Protein AF-V4LI36-F1 (afdb_monomer_lite)

pLDDT: mean 88.31, std 9.86, range [57.34, 98.62]

Structure (mmCIF, N/CA/C/O backbone):
data_AF-V4LI36-F1
#
_entry.id   AF-V4LI36-F1
#
loop_
_atom_site.group_PDB
_atom_site.id
_atom_site.type_symbol
_atom_site.label_atom_id
_atom_site.label_alt_id
_atom_site.label_comp_id
_atom_site.label_asym_id
_atom_site.label_entity_id
_atom_site.label_seq_id
_atom_site.pdbx_PDB_ins_code
_atom_site.Cartn_x
_atom_site.Cartn_y
_atom_site.Cartn_z
_atom_site.occupancy
_atom_site.B_iso_or_equiv
_atom_site.auth_seq_id
_atom_site.auth_comp_id
_atom_site.auth_asym_id
_atom_site.auth_atom_id
_atom_site.pdbx_PDB_model_num
ATOM 1 N N . LYS A 1 1 ? 23.259 -4.647 11.089 1.00 58.69 1 LYS A N 1
ATOM 2 C CA . LYS A 1 1 ? 21.968 -4.692 11.818 1.00 58.69 1 LYS A CA 1
ATOM 3 C C . LYS A 1 1 ? 21.380 -3.289 11.808 1.00 58.69 1 LYS A C 1
ATOM 5 O O . LYS A 1 1 ? 22.176 -2.360 11.784 1.00 58.69 1 LYS A O 1
ATOM 10 N N . LEU A 1 2 ? 20.056 -3.149 11.717 1.00 71.81 2 LEU A N 1
ATOM 11 C CA . LEU A 1 2 ? 19.407 -1.862 11.411 1.00 71.81 2 LEU A CA 1
ATOM 12 C C . LEU A 1 2 ? 19.053 -1.037 12.655 1.00 71.81 2 LEU A C 1
ATOM 14 O O . LEU A 1 2 ? 18.912 0.175 12.553 1.00 71.81 2 LEU A O 1
ATOM 18 N N . THR A 1 3 ? 18.939 -1.677 13.818 1.00 76.44 3 THR A N 1
ATOM 19 C CA . THR A 1 3 ? 18.792 -1.010 15.116 1.00 76.44 3 THR A CA 1
ATOM 20 C C . THR A 1 3 ? 20.105 -1.056 15.897 1.00 76.44 3 THR A C 1
ATOM 22 O O . THR A 1 3 ? 20.871 -2.018 15.771 1.00 76.44 3 THR A O 1
ATOM 25 N N . ASP A 1 4 ? 20.347 -0.043 16.734 1.00 81.38 4 ASP A N 1
ATOM 26 C CA . ASP A 1 4 ? 21.560 0.066 17.564 1.00 81.38 4 ASP A CA 1
ATOM 27 C C . ASP A 1 4 ? 21.713 -1.109 18.545 1.00 81.38 4 ASP A C 1
ATOM 29 O O . ASP A 1 4 ? 22.823 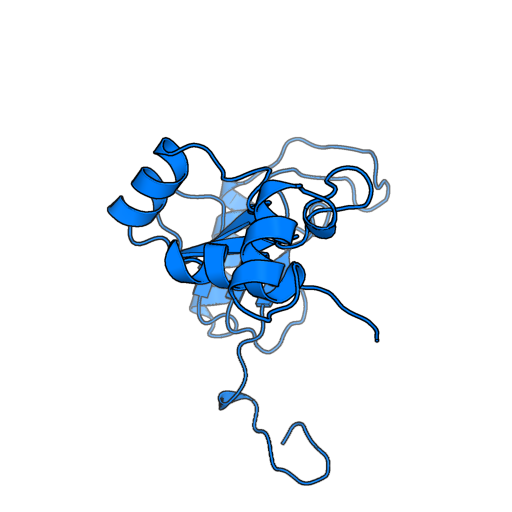-1.552 18.836 1.00 81.38 4 ASP A O 1
ATOM 33 N N . ASP A 1 5 ? 20.591 -1.656 19.023 1.00 86.81 5 ASP A N 1
ATOM 34 C CA . ASP A 1 5 ? 20.539 -2.829 19.905 1.00 86.81 5 ASP A CA 1
ATOM 35 C C . ASP A 1 5 ? 20.634 -4.168 19.151 1.00 86.81 5 ASP A C 1
ATOM 37 O O . ASP A 1 5 ? 20.715 -5.240 19.753 1.00 86.81 5 ASP A O 1
ATOM 41 N N . GLY A 1 6 ? 20.622 -4.125 17.818 1.00 81.25 6 GLY A N 1
ATOM 42 C CA . GLY A 1 6 ? 20.677 -5.298 16.968 1.00 81.25 6 GLY A CA 1
ATOM 43 C C . GLY A 1 6 ? 19.468 -6.234 17.067 1.00 81.25 6 GLY A C 1
ATOM 44 O O . GLY A 1 6 ? 19.607 -7.412 16.717 1.00 81.25 6 GLY A O 1
ATOM 45 N N . SER A 1 7 ? 18.317 -5.753 17.535 1.00 89.38 7 SER A N 1
ATOM 46 C CA . SER A 1 7 ? 17.067 -6.519 17.597 1.00 89.38 7 SER A CA 1
ATOM 47 C C . SER A 1 7 ? 16.456 -6.813 16.223 1.00 89.38 7 SER A C 1
ATOM 49 O O . SER A 1 7 ? 15.764 -7.818 16.090 1.00 89.38 7 SER A O 1
ATOM 51 N N . VAL A 1 8 ? 16.750 -5.995 15.202 1.00 89.88 8 VAL A N 1
ATOM 52 C CA . VAL A 1 8 ? 16.196 -6.144 13.844 1.00 89.88 8 VAL A CA 1
ATOM 53 C C . VAL A 1 8 ? 17.304 -6.245 12.791 1.00 89.88 8 VAL A C 1
ATOM 55 O O . VAL A 1 8 ? 18.242 -5.431 12.733 1.00 89.88 8 VAL A O 1
ATOM 58 N N . SER A 1 9 ? 17.201 -7.261 11.937 1.00 88.25 9 SER A N 1
ATOM 59 C CA . SER A 1 9 ? 18.025 -7.446 10.743 1.00 88.25 9 SER A CA 1
ATOM 60 C C . SER A 1 9 ? 17.270 -7.033 9.472 1.00 88.25 9 SER A C 1
ATOM 62 O O . SER A 1 9 ? 16.066 -6.803 9.502 1.00 88.25 9 SER A O 1
ATOM 64 N N . LEU A 1 10 ? 17.980 -6.902 8.347 1.00 84.25 10 LEU A N 1
ATOM 65 C CA . LEU A 1 10 ? 17.348 -6.568 7.063 1.00 84.25 10 LEU A CA 1
ATOM 66 C C . LEU A 1 10 ? 16.379 -7.669 6.604 1.00 84.25 10 LEU A C 1
ATOM 68 O O . LEU A 1 10 ? 15.347 -7.363 6.025 1.00 84.25 10 LEU A O 1
ATOM 72 N N . GLU A 1 11 ? 16.688 -8.927 6.922 1.00 87.56 11 GLU A N 1
ATOM 73 C CA . GLU A 1 11 ? 15.875 -10.100 6.578 1.00 87.56 11 GLU A CA 1
ATOM 74 C C . GLU A 1 11 ? 14.538 -10.148 7.339 1.00 87.56 11 GLU A C 1
ATOM 76 O O . GLU A 1 11 ? 13.615 -10.841 6.915 1.00 87.56 11 GLU A O 1
ATOM 81 N N . ASP A 1 12 ? 14.415 -9.391 8.436 1.00 90.62 12 ASP A N 1
ATOM 82 C CA . ASP A 1 12 ? 13.178 -9.269 9.218 1.00 90.62 12 ASP A CA 1
ATOM 83 C C . ASP A 1 12 ? 12.221 -8.203 8.652 1.00 90.62 12 ASP A C 1
ATOM 85 O O . ASP A 1 12 ? 11.094 -8.056 9.133 1.00 90.62 12 ASP A O 1
ATOM 89 N N . LEU A 1 13 ? 12.668 -7.418 7.665 1.00 91.44 13 LEU A N 1
ATOM 90 C CA . LEU A 1 13 ? 11.907 -6.319 7.083 1.00 91.44 13 LEU A CA 1
ATOM 91 C C . LEU A 1 13 ? 11.376 -6.669 5.695 1.00 91.44 13 LEU A C 1
ATOM 93 O O . LEU A 1 13 ? 11.932 -7.489 4.975 1.00 91.44 13 LEU A O 1
ATOM 97 N N . PHE A 1 14 ? 10.293 -5.987 5.321 1.00 93.94 14 PHE A N 1
ATOM 98 C CA . PHE A 1 14 ? 9.803 -5.952 3.950 1.00 93.94 14 PHE A CA 1
ATOM 99 C C . PHE A 1 14 ? 9.811 -4.501 3.464 1.00 93.94 14 PHE A C 1
ATOM 101 O O . PHE A 1 14 ? 8.968 -3.693 3.864 1.00 93.94 14 PHE A O 1
ATOM 108 N N . ILE A 1 15 ? 10.775 -4.154 2.617 1.00 93.00 15 ILE A N 1
ATOM 109 C CA . ILE A 1 15 ? 11.012 -2.798 2.125 1.00 93.00 15 ILE A CA 1
ATOM 110 C C . ILE A 1 15 ? 10.443 -2.663 0.715 1.00 93.00 15 ILE A C 1
ATOM 112 O O . ILE A 1 15 ? 10.809 -3.391 -0.204 1.00 93.00 15 ILE A O 1
ATOM 116 N N . THR A 1 16 ? 9.547 -1.696 0.528 1.00 93.12 16 THR A N 1
ATOM 117 C CA . THR A 1 16 ? 8.986 -1.358 -0.785 1.00 93.12 16 THR A CA 1
ATOM 118 C C . THR A 1 16 ? 9.466 0.017 -1.228 1.00 93.12 16 THR A C 1
ATOM 120 O O . THR A 1 16 ? 9.244 0.993 -0.512 1.00 93.12 16 THR A O 1
ATOM 123 N N . SER A 1 17 ? 10.036 0.113 -2.430 1.00 91.50 17 SER A N 1
ATOM 124 C CA . SER A 1 17 ? 10.319 1.393 -3.097 1.00 91.50 17 SER A CA 1
ATOM 125 C C . SER A 1 17 ? 9.578 1.491 -4.433 1.00 91.50 17 SER A C 1
ATOM 127 O O . SER A 1 17 ? 8.951 0.528 -4.888 1.00 91.50 17 SER A O 1
ATOM 129 N N . LYS A 1 18 ? 9.567 2.683 -5.034 1.00 89.12 18 LYS A N 1
ATOM 130 C CA . LYS A 1 18 ? 8.809 2.964 -6.254 1.00 89.12 18 LYS A CA 1
ATOM 131 C C . LYS A 1 18 ? 9.623 3.802 -7.231 1.00 89.12 18 LYS A C 1
ATOM 133 O O . LYS A 1 18 ? 10.165 4.828 -6.839 1.00 89.12 18 LYS A O 1
ATOM 138 N N . LEU A 1 19 ? 9.614 3.410 -8.499 1.00 88.56 19 LEU A N 1
ATOM 139 C CA . LEU A 1 19 ? 10.184 4.165 -9.607 1.00 88.56 19 LEU A CA 1
ATOM 140 C C . LEU A 1 19 ? 9.290 5.373 -9.929 1.00 88.56 19 LEU A C 1
ATOM 142 O O . LEU A 1 19 ? 8.113 5.200 -10.273 1.00 88.56 19 LEU A O 1
ATOM 146 N N . TRP A 1 20 ? 9.817 6.589 -9.764 1.00 86.25 20 TRP A N 1
ATOM 147 C CA . TRP A 1 20 ? 9.066 7.831 -9.980 1.00 86.25 20 TRP A CA 1
ATOM 148 C C . TRP A 1 20 ? 8.945 8.187 -11.468 1.00 86.25 20 TRP A C 1
ATOM 150 O O . TRP A 1 20 ? 9.759 7.800 -12.294 1.00 86.25 20 TRP A O 1
ATOM 160 N N . CYS A 1 21 ? 7.928 8.969 -11.831 1.00 82.69 21 CYS A N 1
ATOM 161 C CA . CYS A 1 21 ? 7.535 9.192 -13.228 1.00 82.69 21 CYS A CA 1
ATOM 162 C C . CYS A 1 21 ? 8.548 9.973 -14.085 1.00 82.69 21 CYS A C 1
ATOM 164 O O . CYS A 1 21 ? 8.358 10.072 -15.293 1.00 82.69 21 CYS A O 1
ATOM 166 N N . ASN A 1 22 ? 9.562 10.596 -13.482 1.00 76.69 22 ASN A N 1
ATOM 167 C CA . ASN A 1 22 ? 10.622 11.313 -14.199 1.00 76.69 22 ASN A CA 1
ATOM 168 C C . ASN A 1 22 ? 11.967 10.567 -14.189 1.00 76.69 22 ASN A C 1
ATOM 170 O O . ASN A 1 22 ? 12.956 11.088 -14.715 1.00 76.69 22 ASN A O 1
ATOM 174 N N . ASP A 1 23 ? 11.998 9.369 -13.605 1.00 69.19 23 ASP A N 1
ATOM 175 C CA . ASP A 1 23 ? 13.178 8.529 -13.518 1.00 69.19 23 ASP A CA 1
ATOM 176 C C . ASP A 1 23 ? 12.826 7.142 -14.045 1.00 69.19 23 ASP A C 1
ATOM 178 O O . ASP A 1 23 ? 12.124 6.377 -13.403 1.00 69.19 23 ASP A O 1
ATOM 182 N N . HIS A 1 24 ? 13.238 6.845 -15.276 1.00 63.69 24 HIS A N 1
ATOM 183 C CA . HIS A 1 24 ? 12.942 5.562 -15.924 1.00 63.69 24 HIS A CA 1
ATOM 184 C C . HIS A 1 24 ? 14.089 4.551 -15.767 1.00 63.69 24 HIS A C 1
ATOM 186 O O . HIS A 1 24 ? 14.052 3.480 -16.368 1.00 63.69 24 HIS A O 1
ATOM 192 N N . LEU A 1 25 ? 15.107 4.887 -14.967 1.00 63.72 25 LEU A N 1
ATOM 193 C CA . LEU A 1 25 ? 16.172 3.975 -14.565 1.00 63.72 25 LEU A CA 1
ATOM 194 C C . LEU A 1 25 ? 16.049 3.703 -13.060 1.00 63.72 25 LEU A C 1
ATOM 196 O O . LEU A 1 25 ? 15.748 4.633 -12.314 1.00 63.72 25 LEU A O 1
ATOM 200 N N . PRO A 1 26 ? 16.278 2.461 -12.600 1.00 62.19 26 PRO A N 1
ATOM 201 C CA . PRO A 1 26 ? 16.332 2.174 -11.173 1.00 62.19 26 PRO A CA 1
ATOM 202 C C . PRO A 1 26 ? 17.382 3.060 -10.489 1.00 62.19 26 PRO A C 1
ATOM 204 O O . PRO A 1 26 ? 18.498 3.194 -10.994 1.00 62.19 26 PRO A O 1
ATOM 207 N N . GLU A 1 27 ? 17.019 3.648 -9.350 1.00 66.62 27 GLU A N 1
ATOM 208 C CA . GLU A 1 27 ? 17.936 4.407 -8.489 1.00 66.62 27 GLU A CA 1
ATOM 209 C C . GLU A 1 27 ? 19.140 3.537 -8.050 1.00 66.62 27 GLU A C 1
ATOM 211 O O . GLU A 1 27 ? 19.101 2.306 -8.163 1.00 66.62 27 GLU A O 1
ATOM 216 N N . ASP A 1 28 ? 20.194 4.156 -7.494 1.00 69.25 28 ASP A N 1
ATOM 217 C CA . ASP A 1 28 ? 21.325 3.471 -6.828 1.00 69.25 28 ASP A CA 1
ATOM 218 C C . ASP A 1 28 ? 20.874 2.807 -5.507 1.00 69.25 28 ASP A C 1
ATOM 220 O O . ASP A 1 28 ? 21.325 3.111 -4.404 1.00 69.25 28 ASP A O 1
ATOM 224 N N . ILE A 1 29 ? 19.918 1.892 -5.624 1.00 72.12 29 ILE A N 1
ATOM 225 C CA . ILE A 1 29 ? 19.367 1.074 -4.557 1.00 72.12 29 ILE A CA 1
ATOM 226 C C . ILE A 1 29 ? 20.158 -0.233 -4.524 1.00 72.12 29 ILE A C 1
ATOM 228 O O . ILE A 1 29 ? 20.304 -0.926 -5.537 1.00 72.12 29 ILE A O 1
ATOM 232 N N . GLU A 1 30 ? 20.659 -0.579 -3.339 1.00 81.25 30 GLU A N 1
ATOM 233 C CA . GLU A 1 30 ? 21.367 -1.841 -3.112 1.00 81.25 30 GLU A CA 1
ATOM 234 C C . GLU A 1 30 ? 20.400 -3.028 -3.006 1.00 81.25 30 GLU A C 1
ATOM 236 O O . GLU A 1 30 ? 20.691 -4.092 -3.552 1.00 81.25 30 GLU A O 1
ATOM 241 N N . TYR A 1 31 ? 19.248 -2.848 -2.344 1.00 87.56 31 TYR A N 1
ATOM 242 C CA . TYR A 1 31 ? 18.235 -3.892 -2.162 1.00 87.56 31 TYR A CA 1
ATOM 243 C C . TYR A 1 31 ? 16.850 -3.337 -1.782 1.00 87.56 31 TYR A C 1
ATOM 245 O O . TYR A 1 31 ? 16.750 -2.420 -0.965 1.00 87.56 31 TYR A O 1
ATOM 253 N N . VAL A 1 32 ? 15.785 -3.956 -2.305 1.00 91.88 32 VAL A N 1
ATOM 254 C CA . VAL A 1 32 ? 14.392 -3.842 -1.833 1.00 91.88 32 VAL A CA 1
ATOM 255 C C . VAL A 1 32 ? 13.652 -5.178 -1.965 1.00 91.88 32 VAL A C 1
ATOM 257 O O . VAL A 1 32 ? 13.931 -5.981 -2.852 1.00 91.88 32 VAL A O 1
ATOM 260 N N . ASP A 1 33 ? 12.639 -5.412 -1.134 1.00 93.88 33 ASP A N 1
ATOM 261 C CA . ASP A 1 33 ? 11.781 -6.597 -1.262 1.00 93.88 33 ASP A CA 1
ATOM 262 C C . ASP A 1 33 ? 10.761 -6.451 -2.395 1.00 93.88 33 ASP A C 1
ATOM 264 O O . ASP A 1 33 ? 10.433 -7.429 -3.062 1.00 93.88 33 ASP A O 1
ATOM 268 N N . LEU A 1 34 ? 10.282 -5.228 -2.643 1.00 93.00 34 LEU A N 1
ATOM 269 C CA . LEU A 1 34 ? 9.328 -4.924 -3.709 1.00 93.00 34 LEU A CA 1
ATOM 270 C C . LEU A 1 34 ? 9.669 -3.599 -4.398 1.00 93.00 34 LEU A C 1
ATOM 272 O O . LEU A 1 34 ? 9.789 -2.562 -3.739 1.00 93.00 34 LEU A O 1
ATOM 276 N N . TYR A 1 35 ? 9.752 -3.618 -5.730 1.00 91.88 35 TYR A N 1
ATOM 277 C CA . TYR A 1 35 ? 9.927 -2.411 -6.542 1.00 91.88 35 TYR A CA 1
ATOM 278 C C . TYR A 1 35 ? 8.755 -2.206 -7.507 1.00 91.88 35 TYR A C 1
ATOM 280 O O . TYR A 1 35 ? 8.407 -3.096 -8.282 1.00 91.88 35 TYR A O 1
ATOM 288 N N . LEU A 1 36 ? 8.112 -1.038 -7.438 1.00 90.75 36 LEU A N 1
ATOM 289 C CA . LEU A 1 36 ? 6.878 -0.740 -8.177 1.00 90.75 36 LEU A CA 1
ATOM 290 C C . LEU A 1 36 ? 7.072 0.411 -9.165 1.00 90.75 36 LEU A C 1
ATOM 292 O O . LEU A 1 36 ? 7.692 1.411 -8.810 1.00 90.75 36 LEU A O 1
ATOM 296 N N . ILE A 1 37 ? 6.430 0.370 -10.336 1.00 89.56 37 ILE A N 1
ATOM 297 C CA . ILE A 1 37 ? 6.160 1.617 -11.075 1.00 89.56 37 ILE A CA 1
ATOM 298 C C . ILE A 1 37 ? 5.172 2.453 -10.253 1.00 89.56 37 ILE A C 1
ATOM 300 O O . ILE A 1 37 ? 4.077 1.982 -9.933 1.00 89.56 37 ILE A O 1
ATOM 304 N N . HIS A 1 38 ? 5.529 3.696 -9.907 1.00 89.06 38 HIS A N 1
ATOM 305 C CA . HIS A 1 38 ? 4.676 4.532 -9.055 1.00 89.06 38 HIS A CA 1
ATOM 306 C C . HIS A 1 38 ? 3.353 4.881 -9.758 1.00 89.06 38 HIS A C 1
ATOM 308 O O . HIS A 1 38 ? 2.268 4.611 -9.235 1.00 89.06 38 HIS A O 1
ATOM 314 N N . PHE A 1 39 ? 3.439 5.409 -10.980 1.00 85.12 39 PHE A N 1
ATOM 315 C CA . PHE A 1 39 ? 2.299 5.652 -11.861 1.00 85.12 39 PHE A CA 1
ATOM 316 C C . PHE A 1 39 ? 2.671 5.291 -13.305 1.00 85.12 39 PHE A C 1
ATOM 318 O O . PHE A 1 39 ? 3.807 5.536 -13.703 1.00 85.12 39 PHE A O 1
ATOM 325 N N . PRO A 1 40 ? 1.737 4.759 -14.116 1.00 84.00 40 PRO A N 1
ATOM 326 C CA . PRO A 1 40 ? 1.988 4.413 -15.517 1.00 84.00 40 PRO A CA 1
ATOM 327 C C . PRO A 1 40 ? 1.979 5.663 -16.421 1.00 84.00 40 PRO A C 1
ATOM 329 O O . PRO A 1 40 ? 1.273 5.720 -17.425 1.00 84.00 40 PRO A O 1
ATOM 332 N N . VAL A 1 41 ? 2.720 6.699 -16.031 1.00 84.50 41 VAL A N 1
ATOM 333 C CA . VAL A 1 41 ? 2.861 7.973 -16.746 1.00 84.50 41 VAL A CA 1
ATOM 334 C C . VAL A 1 41 ? 4.330 8.381 -16.763 1.00 84.50 41 VAL A C 1
ATOM 336 O O . VAL A 1 41 ? 5.086 8.016 -15.866 1.00 84.50 41 VAL A O 1
ATOM 339 N N . SER A 1 42 ? 4.725 9.158 -17.768 1.00 84.81 42 SER A N 1
ATOM 340 C CA . SER A 1 42 ? 6.076 9.707 -17.888 1.00 84.81 42 SER A CA 1
ATOM 341 C C . SER A 1 42 ? 6.036 11.225 -17.740 1.00 84.81 42 SER A C 1
ATOM 343 O O . SER A 1 42 ? 5.076 11.883 -18.155 1.00 84.81 42 SER A O 1
ATOM 345 N N . MET A 1 43 ? 7.054 11.782 -17.091 1.00 84.62 43 MET A N 1
ATOM 346 C CA . MET A 1 43 ? 7.188 13.204 -16.796 1.00 84.62 43 MET A CA 1
ATOM 347 C C . MET A 1 43 ? 8.599 13.692 -17.132 1.00 84.62 43 MET A C 1
ATOM 349 O O . MET A 1 43 ? 9.587 12.994 -16.920 1.00 84.62 43 MET A O 1
ATOM 353 N N . LYS A 1 44 ? 8.715 14.938 -17.599 1.00 81.50 44 LYS A N 1
ATOM 354 C CA . LYS A 1 44 ? 10.012 15.594 -17.826 1.00 81.50 44 LYS A CA 1
ATOM 355 C C . LYS A 1 44 ? 10.772 15.762 -16.510 1.00 81.50 44 LYS A C 1
ATOM 357 O O . LYS A 1 44 ? 10.193 16.214 -15.519 1.00 81.50 44 LYS A O 1
ATOM 362 N N . LYS A 1 45 ? 12.084 15.504 -16.524 1.00 78.44 45 LYS A N 1
ATOM 363 C CA . LYS A 1 45 ? 12.968 15.660 -15.352 1.00 78.44 45 LYS A CA 1
ATOM 364 C C . LYS A 1 45 ? 12.896 17.058 -14.743 1.00 78.44 45 LYS A C 1
ATOM 366 O O . LYS A 1 45 ? 12.838 17.197 -13.527 1.00 78.44 45 LYS A O 1
ATOM 371 N N . GLU A 1 46 ? 12.815 18.081 -15.583 1.00 78.31 46 GLU A N 1
ATOM 372 C CA . GLU A 1 46 ? 12.868 19.489 -15.187 1.00 78.31 46 GLU A CA 1
ATOM 373 C C . GLU A 1 46 ? 11.483 20.090 -14.903 1.00 78.31 46 GLU A C 1
ATOM 375 O O . GLU A 1 46 ? 11.382 21.257 -14.522 1.00 78.31 46 GLU A O 1
ATOM 380 N N . SER A 1 47 ? 10.392 19.342 -15.120 1.00 75.75 47 SER A N 1
ATOM 381 C CA . SER A 1 47 ? 9.039 19.883 -14.991 1.00 75.75 47 SER A CA 1
ATOM 382 C C . SER A 1 47 ? 8.056 18.879 -14.385 1.00 75.75 47 SER A C 1
ATOM 384 O O . SER A 1 47 ? 7.527 18.026 -15.103 1.00 75.75 47 SER A O 1
ATOM 386 N N . PRO A 1 48 ? 7.667 19.052 -13.107 1.00 64.44 48 PRO A N 1
ATOM 387 C CA . PRO A 1 48 ? 6.691 18.192 -12.434 1.00 64.44 48 PRO A CA 1
ATOM 388 C C . PRO A 1 48 ? 5.250 18.345 -12.965 1.00 64.44 48 PRO A C 1
ATOM 390 O O . PRO A 1 48 ? 4.311 17.822 -12.378 1.00 64.44 48 PRO A O 1
ATOM 393 N N . ARG A 1 49 ? 5.041 19.079 -14.065 1.00 74.06 49 ARG A N 1
ATOM 394 C CA . ARG A 1 49 ? 3.763 19.162 -14.794 1.00 74.06 49 ARG A CA 1
ATOM 395 C C . ARG A 1 49 ? 3.906 18.883 -16.293 1.00 74.06 49 ARG A C 1
ATOM 397 O O . ARG A 1 49 ? 2.927 18.971 -17.028 1.00 74.06 49 ARG A O 1
ATOM 404 N N . GLY A 1 50 ? 5.114 18.572 -16.759 1.00 80.62 50 GLY A N 1
ATOM 405 C CA . GLY A 1 50 ? 5.377 18.259 -18.156 1.00 80.62 50 GLY A CA 1
ATOM 406 C C . GLY A 1 50 ? 5.220 16.770 -18.406 1.00 80.62 50 GLY A C 1
ATOM 407 O O . GLY A 1 50 ? 6.218 16.061 -18.369 1.00 80.62 50 GLY A O 1
ATOM 408 N N . PHE A 1 51 ? 3.999 16.300 -18.658 1.00 84.25 51 PHE A N 1
ATOM 409 C CA . PHE A 1 51 ? 3.782 14.914 -19.072 1.00 84.25 51 PHE A CA 1
ATOM 410 C C . PHE A 1 51 ? 4.403 14.646 -20.448 1.00 84.25 51 PHE A C 1
ATOM 412 O O . PHE A 1 51 ? 4.379 15.500 -21.339 1.00 84.25 51 PHE A O 1
ATOM 419 N N . THR A 1 52 ? 4.954 13.451 -20.600 1.00 83.31 52 THR A N 1
ATOM 420 C CA . THR A 1 52 ? 5.496 12.900 -21.844 1.00 83.31 52 THR A CA 1
ATOM 421 C C . THR A 1 52 ? 4.810 11.579 -22.156 1.00 83.31 52 THR A C 1
ATOM 423 O O . THR A 1 52 ? 4.129 11.000 -21.306 1.00 83.31 52 THR A O 1
ATOM 426 N N . GLU A 1 53 ? 4.955 11.113 -23.392 1.00 83.62 53 GLU A N 1
ATOM 427 C CA . GLU A 1 53 ? 4.461 9.795 -23.775 1.00 83.62 53 GLU A CA 1
ATOM 428 C C . GLU A 1 53 ? 5.257 8.715 -23.022 1.00 83.62 53 GLU A C 1
ATOM 430 O O . GLU A 1 53 ? 6.489 8.722 -23.088 1.00 83.62 53 GLU A O 1
ATOM 435 N N . PRO A 1 54 ? 4.597 7.840 -22.240 1.00 82.88 54 PRO A N 1
ATOM 436 C CA . PRO A 1 54 ? 5.296 6.831 -21.464 1.00 82.88 54 PRO A CA 1
ATOM 437 C C . PRO A 1 54 ? 5.706 5.636 -22.326 1.00 82.88 54 PRO A C 1
ATOM 439 O O . PRO A 1 54 ? 4.858 4.961 -22.906 1.00 82.88 54 PRO A O 1
ATOM 442 N N . ASP A 1 55 ? 6.994 5.299 -22.311 1.00 85.06 55 ASP A N 1
ATOM 443 C CA . ASP A 1 55 ? 7.490 4.004 -22.786 1.00 85.06 55 ASP A CA 1
ATOM 444 C C . ASP A 1 55 ? 7.440 2.981 -21.638 1.00 85.06 55 ASP A C 1
ATOM 446 O O . ASP A 1 55 ? 8.430 2.693 -20.953 1.00 85.06 55 ASP A O 1
ATOM 450 N N . LEU A 1 56 ? 6.229 2.487 -21.359 1.00 84.31 56 LEU A N 1
ATOM 451 C CA . LEU A 1 56 ? 6.007 1.468 -20.329 1.00 84.31 56 LEU A CA 1
ATOM 452 C C . LEU A 1 56 ? 6.740 0.148 -20.623 1.00 84.31 56 LEU A C 1
ATOM 454 O O . LEU A 1 56 ? 7.273 -0.416 -19.667 1.00 84.31 56 LEU A O 1
ATOM 458 N N . PRO A 1 57 ? 6.811 -0.354 -21.878 1.00 87.38 57 PRO A N 1
ATOM 459 C CA . PRO A 1 57 ? 7.617 -1.530 -22.199 1.00 87.38 57 PRO A CA 1
ATOM 460 C C . PRO A 1 57 ? 9.083 -1.391 -21.780 1.00 87.38 57 PRO A C 1
ATOM 462 O O . PRO A 1 57 ? 9.569 -2.246 -21.043 1.00 87.38 57 PRO A O 1
ATOM 465 N N . SER A 1 58 ? 9.758 -0.300 -22.157 1.00 85.06 58 SER A N 1
ATOM 466 C CA . SER A 1 58 ? 11.164 -0.088 -21.785 1.00 85.06 58 SER A CA 1
ATOM 467 C C . SER A 1 58 ? 11.341 0.104 -20.273 1.00 85.06 58 SER A C 1
ATOM 469 O O . SER A 1 58 ? 12.244 -0.474 -19.667 1.00 85.06 58 SER A O 1
ATOM 471 N N . THR A 1 59 ? 10.427 0.838 -19.627 1.00 85.94 59 THR A N 1
ATOM 472 C CA . THR A 1 59 ? 10.429 0.993 -18.158 1.00 85.94 59 THR A CA 1
ATOM 473 C C . THR A 1 59 ? 10.309 -0.361 -17.456 1.00 85.94 59 THR A C 1
ATOM 475 O O . THR A 1 59 ? 10.980 -0.624 -16.459 1.00 85.94 59 THR A O 1
ATOM 478 N N . TRP A 1 60 ? 9.462 -1.245 -17.982 1.00 87.69 60 TRP A N 1
ATOM 479 C CA . TRP A 1 60 ? 9.278 -2.575 -17.426 1.00 87.69 60 TRP A CA 1
ATOM 480 C C . TRP A 1 60 ? 10.497 -3.473 -17.646 1.00 87.69 60 TRP A C 1
ATOM 482 O O . TRP A 1 60 ? 10.887 -4.174 -16.719 1.00 87.69 60 TRP A O 1
ATOM 492 N N . GLU A 1 61 ? 11.140 -3.419 -18.815 1.00 87.81 61 GLU A N 1
ATOM 493 C CA . GLU A 1 61 ? 12.401 -4.136 -19.061 1.00 87.81 61 GLU A CA 1
ATOM 494 C C . GLU A 1 61 ? 13.493 -3.721 -18.060 1.00 87.81 61 GLU A C 1
ATOM 496 O O . GLU A 1 61 ? 14.222 -4.571 -17.546 1.00 87.81 61 GLU A O 1
ATOM 501 N N . ALA A 1 62 ? 13.571 -2.431 -17.712 1.00 85.25 62 ALA A N 1
ATOM 502 C CA . ALA A 1 62 ? 14.509 -1.940 -16.702 1.00 85.25 62 ALA A CA 1
ATOM 503 C C . ALA A 1 62 ? 14.208 -2.496 -15.295 1.00 85.25 62 ALA A C 1
ATOM 505 O O . ALA A 1 62 ? 15.127 -2.861 -14.557 1.00 85.25 62 ALA A O 1
ATOM 506 N N . ILE A 1 63 ? 12.928 -2.615 -14.931 1.00 87.31 63 ILE A N 1
ATOM 507 C CA . ILE A 1 63 ? 12.495 -3.226 -13.665 1.00 87.31 63 ILE A CA 1
ATOM 508 C C . ILE A 1 63 ? 12.734 -4.745 -13.662 1.00 87.31 63 ILE A C 1
ATOM 510 O O . ILE A 1 63 ? 13.201 -5.285 -12.658 1.00 87.31 63 ILE A O 1
ATOM 514 N N . GLU A 1 64 ? 12.486 -5.438 -14.779 1.00 89.06 64 GLU A N 1
ATOM 515 C CA . GLU A 1 64 ? 12.807 -6.863 -14.950 1.00 89.06 64 GLU A CA 1
ATOM 516 C C . GLU A 1 64 ? 14.314 -7.107 -14.782 1.00 89.06 64 GLU A C 1
ATOM 518 O O . GLU A 1 64 ? 14.706 -8.044 -14.084 1.00 89.06 64 GLU A O 1
ATOM 523 N N . ALA A 1 65 ? 15.167 -6.247 -15.347 1.00 88.56 65 ALA A N 1
ATOM 524 C CA . ALA A 1 65 ? 16.616 -6.325 -15.169 1.00 88.56 65 ALA A CA 1
ATOM 525 C C . ALA A 1 65 ? 17.039 -6.081 -13.707 1.00 88.56 65 ALA A C 1
ATOM 527 O O . ALA A 1 65 ? 17.903 -6.787 -13.182 1.00 88.56 65 ALA A O 1
ATOM 528 N N . PHE A 1 66 ? 16.402 -5.126 -13.019 1.00 87.50 66 PHE A N 1
ATOM 529 C CA . PHE A 1 66 ? 16.644 -4.857 -11.599 1.00 87.50 66 PHE A CA 1
ATOM 530 C C . PHE A 1 66 ? 16.298 -6.071 -10.723 1.00 87.50 66 PHE A C 1
ATOM 532 O O . PHE A 1 66 ? 17.097 -6.471 -9.873 1.00 87.50 66 PHE A O 1
ATOM 539 N N . HIS A 1 67 ? 15.170 -6.728 -10.999 1.00 89.62 67 HIS A N 1
ATOM 540 C CA . HIS A 1 67 ? 14.782 -7.990 -10.366 1.00 89.62 67 HIS A CA 1
ATOM 541 C C . HIS A 1 67 ? 15.776 -9.125 -10.659 1.00 89.62 67 HIS A C 1
ATOM 543 O O . HIS A 1 67 ? 16.268 -9.771 -9.738 1.00 89.62 67 HIS A O 1
ATOM 549 N N . GLN A 1 68 ? 16.153 -9.330 -11.927 1.00 90.06 68 GLN A N 1
ATOM 550 C CA . GLN A 1 68 ? 17.110 -10.376 -12.324 1.00 90.06 68 GLN A CA 1
ATOM 551 C C . GLN A 1 68 ? 18.498 -10.197 -11.693 1.00 90.06 68 GLN A C 1
ATOM 553 O O . GLN A 1 68 ? 19.203 -11.180 -11.471 1.00 90.06 68 GLN A O 1
ATOM 558 N N . SER A 1 69 ? 18.887 -8.959 -11.374 1.00 89.94 69 SER A N 1
ATOM 559 C CA . SER A 1 69 ? 20.142 -8.665 -10.675 1.00 89.94 69 SER A CA 1
ATOM 560 C C . SER A 1 69 ? 20.135 -9.030 -9.182 1.00 89.94 69 SER A C 1
ATOM 562 O O . SER A 1 69 ? 21.179 -8.959 -8.538 1.00 89.94 69 SER A O 1
ATOM 564 N N . GLY A 1 70 ? 18.980 -9.406 -8.620 1.00 89.19 70 GLY A N 1
ATOM 565 C CA . GLY A 1 70 ? 18.812 -9.716 -7.197 1.00 89.19 70 GLY A CA 1
ATOM 566 C C . GLY A 1 70 ? 18.614 -8.492 -6.297 1.00 89.19 70 GLY A C 1
ATOM 567 O O . GLY A 1 70 ? 18.465 -8.649 -5.088 1.00 89.19 70 GLY A O 1
ATOM 568 N N . LYS A 1 71 ? 18.588 -7.279 -6.866 1.00 88.94 71 LYS A N 1
ATOM 569 C CA . LYS A 1 71 ? 18.363 -6.027 -6.122 1.00 88.94 71 LYS A CA 1
ATOM 570 C C . LYS A 1 71 ? 16.897 -5.794 -5.745 1.00 88.94 71 LYS A C 1
ATOM 572 O O . LYS A 1 71 ? 16.624 -5.031 -4.824 1.00 88.94 71 LYS A O 1
ATOM 577 N N . ALA A 1 72 ? 15.959 -6.444 -6.433 1.00 90.69 72 ALA A N 1
ATOM 578 C CA . ALA A 1 72 ? 14.562 -6.536 -6.017 1.00 90.69 72 ALA A CA 1
ATOM 579 C C . ALA A 1 72 ? 14.140 -8.002 -5.922 1.00 90.69 72 ALA A C 1
ATOM 581 O O . ALA A 1 72 ? 14.430 -8.771 -6.836 1.00 90.69 72 ALA A O 1
ATOM 582 N N . ARG A 1 73 ? 13.431 -8.380 -4.852 1.00 89.88 73 ARG A N 1
ATOM 583 C CA . ARG A 1 73 ? 12.881 -9.740 -4.695 1.00 89.88 73 ARG A CA 1
ATOM 584 C C . ARG A 1 73 ? 11.557 -9.949 -5.440 1.00 89.88 73 ARG A C 1
ATOM 586 O O . ARG A 1 73 ? 11.265 -11.069 -5.842 1.00 89.88 73 ARG A O 1
ATOM 593 N N . ALA A 1 74 ? 10.766 -8.893 -5.593 1.00 90.56 74 ALA A N 1
ATOM 594 C CA . ALA A 1 74 ? 9.490 -8.882 -6.300 1.00 90.56 74 ALA A CA 1
ATOM 595 C C . ALA A 1 74 ? 9.306 -7.550 -7.040 1.00 90.56 74 ALA A C 1
ATOM 597 O O . ALA A 1 74 ? 9.884 -6.525 -6.656 1.00 90.56 74 ALA A O 1
ATOM 598 N N . ILE A 1 75 ? 8.478 -7.547 -8.085 1.00 89.19 75 ILE A N 1
ATOM 599 C CA . ILE A 1 75 ? 8.209 -6.357 -8.904 1.00 89.19 75 ILE A CA 1
ATOM 600 C C . ILE A 1 75 ? 6.719 -6.176 -9.190 1.00 89.19 75 ILE A C 1
ATOM 602 O O . ILE A 1 75 ? 5.941 -7.130 -9.209 1.00 89.19 75 ILE A O 1
ATOM 606 N N . GLY A 1 76 ? 6.299 -4.931 -9.421 1.00 82.81 76 GLY A N 1
ATOM 607 C CA . GLY A 1 76 ? 4.891 -4.611 -9.651 1.00 82.81 76 GLY A CA 1
ATOM 608 C C . GLY A 1 76 ? 4.638 -3.502 -10.665 1.00 82.81 76 GLY A C 1
ATOM 609 O O . GLY A 1 76 ? 5.406 -2.544 -10.777 1.00 82.81 76 GLY A O 1
ATOM 610 N N . LYS A 1 77 ? 3.483 -3.638 -11.332 1.00 68.06 77 LYS A N 1
ATOM 611 C CA . LYS A 1 77 ? 2.806 -2.660 -12.199 1.00 68.06 77 LYS A CA 1
ATOM 612 C C . LYS A 1 77 ? 3.482 -2.375 -13.556 1.00 68.06 77 LYS A C 1
ATOM 614 O O . LYS A 1 77 ? 4.313 -1.489 -13.645 1.00 68.06 77 LYS A O 1
ATOM 619 N N . ALA A 1 78 ? 3.049 -3.085 -14.612 1.00 58.81 78 ALA A N 1
ATOM 620 C CA . ALA A 1 78 ? 2.991 -2.652 -16.033 1.00 58.81 78 ALA A CA 1
ATOM 621 C C . ALA A 1 78 ? 2.400 -3.749 -16.948 1.00 58.81 78 ALA A C 1
ATOM 623 O O . ALA A 1 78 ? 1.646 -3.444 -17.869 1.00 58.81 78 ALA A O 1
ATOM 624 N N . LYS A 1 79 ? 2.744 -5.026 -16.709 1.00 57.47 79 LYS A N 1
ATOM 625 C CA . LYS A 1 79 ? 2.264 -6.199 -17.474 1.00 57.47 79 LYS A CA 1
ATOM 626 C C . LYS A 1 79 ? 1.190 -6.987 -16.708 1.00 57.47 79 LYS A C 1
ATOM 628 O O . LYS A 1 79 ? 1.015 -6.804 -15.515 1.00 57.47 79 LYS A O 1
ATOM 633 N N . VAL A 1 80 ? 0.507 -7.911 -17.392 1.00 57.34 80 VAL A N 1
ATOM 634 C CA . VAL A 1 80 ? -0.514 -8.818 -16.813 1.00 57.34 80 VAL A CA 1
ATOM 635 C C . VAL A 1 80 ? 0.056 -9.751 -15.731 1.00 57.34 80 VAL A C 1
ATOM 637 O O . VAL A 1 80 ? -0.690 -10.235 -14.889 1.00 57.34 80 VAL A O 1
ATOM 640 N N . VAL A 1 81 ? 1.370 -9.992 -15.729 1.00 66.81 81 VAL A N 1
ATOM 641 C CA . VAL A 1 81 ? 2.043 -10.862 -14.756 1.00 66.81 81 VAL A CA 1
ATOM 642 C C . VAL A 1 81 ? 2.992 -10.015 -13.916 1.00 66.81 81 VAL A C 1
ATOM 644 O O . VAL A 1 81 ? 4.055 -9.622 -14.390 1.00 66.81 81 VAL A O 1
ATOM 647 N N . HIS A 1 82 ? 2.591 -9.712 -12.687 1.00 79.88 82 HIS A N 1
ATOM 648 C CA . HIS A 1 82 ? 3.440 -9.076 -11.684 1.00 79.88 82 HIS A CA 1
ATOM 649 C C . HIS A 1 82 ? 2.988 -9.478 -10.277 1.00 79.88 82 HIS A C 1
ATOM 651 O O . HIS A 1 82 ? 1.861 -9.929 -10.097 1.00 79.88 82 HIS A O 1
ATOM 657 N N . ASP A 1 83 ? 3.828 -9.280 -9.264 1.00 88.81 83 ASP A N 1
ATOM 658 C CA . ASP A 1 83 ? 3.567 -9.843 -7.934 1.00 88.81 83 ASP A CA 1
ATOM 659 C C . ASP A 1 83 ? 2.517 -9.047 -7.149 1.00 88.81 83 ASP A C 1
ATOM 661 O O . ASP A 1 83 ? 1.705 -9.617 -6.420 1.00 88.81 83 ASP A O 1
ATOM 665 N N . VAL A 1 84 ? 2.520 -7.714 -7.294 1.00 92.69 84 VAL A N 1
ATOM 666 C CA . VAL A 1 84 ? 1.698 -6.811 -6.474 1.00 92.69 84 VAL A CA 1
ATOM 667 C C . VAL A 1 84 ? 1.075 -5.692 -7.306 1.00 92.69 84 VAL A C 1
ATOM 669 O O . VAL A 1 84 ? 1.790 -4.998 -8.030 1.00 92.69 84 VAL A O 1
ATOM 672 N N . ASP A 1 85 ? -0.234 -5.467 -7.148 1.00 93.12 85 ASP A N 1
ATOM 673 C CA . ASP A 1 85 ? -0.893 -4.218 -7.554 1.00 93.12 85 ASP A CA 1
ATOM 674 C C . ASP A 1 85 ? -1.166 -3.348 -6.322 1.00 93.12 85 ASP A C 1
ATOM 676 O O . ASP A 1 85 ? -1.916 -3.732 -5.419 1.00 93.12 85 ASP A O 1
ATOM 680 N N . GLN A 1 86 ? -0.540 -2.170 -6.268 1.00 95.00 86 GLN A N 1
ATOM 681 C CA . GLN A 1 86 ? -0.756 -1.206 -5.191 1.00 95.00 86 GLN A CA 1
ATOM 682 C C . GLN A 1 86 ? -1.695 -0.091 -5.658 1.00 95.00 86 GLN A C 1
ATOM 684 O O . GLN A 1 86 ? -1.359 0.701 -6.551 1.00 95.00 86 GLN A O 1
ATOM 689 N N . VAL A 1 87 ? -2.863 -0.015 -5.019 1.00 95.19 87 VAL A N 1
ATOM 690 C CA . VAL A 1 87 ? -3.968 0.884 -5.379 1.00 95.19 87 VAL A CA 1
ATOM 691 C C . VAL A 1 87 ? -4.604 1.507 -4.141 1.00 95.19 87 VAL A C 1
ATOM 693 O O . VAL A 1 87 ? -4.473 0.993 -3.032 1.00 95.19 87 VAL A O 1
ATOM 696 N N . GLU A 1 88 ? -5.313 2.621 -4.319 1.00 95.62 88 GLU A N 1
ATOM 697 C CA . GLU A 1 88 ? -6.102 3.206 -3.237 1.00 95.62 88 GLU A CA 1
ATOM 698 C C . GLU A 1 88 ? -7.208 2.221 -2.858 1.00 95.62 88 GLU A C 1
ATOM 700 O O . GLU A 1 88 ? -7.991 1.837 -3.725 1.00 95.62 88 GLU A O 1
ATOM 705 N N . CYS A 1 89 ? -7.296 1.797 -1.600 1.00 96.75 89 CYS A N 1
ATOM 706 C CA . CYS A 1 89 ? -8.330 0.848 -1.189 1.00 96.75 89 CYS A CA 1
ATOM 707 C C . CYS A 1 89 ? -8.707 1.051 0.276 1.00 96.75 89 CYS A C 1
ATOM 709 O O . CYS A 1 89 ? -7.862 0.946 1.164 1.00 96.75 89 CYS A O 1
ATOM 711 N N . HIS A 1 90 ? -9.982 1.342 0.528 1.00 96.81 90 HIS A N 1
ATOM 712 C CA . HIS A 1 90 ? -10.534 1.567 1.864 1.00 96.81 90 HIS A CA 1
ATOM 713 C C . HIS A 1 90 ? -12.068 1.385 1.854 1.00 96.81 90 HIS A C 1
ATOM 715 O O . HIS A 1 90 ? -12.668 1.354 0.781 1.00 96.81 90 HIS A O 1
ATOM 721 N N . PRO A 1 91 ? -12.765 1.326 3.009 1.00 96.38 91 PRO A N 1
ATOM 722 C CA . PRO A 1 91 ? -14.207 1.028 3.056 1.00 96.38 91 PRO A CA 1
ATOM 723 C C . PRO A 1 91 ? -15.119 1.942 2.215 1.00 96.38 91 PRO A C 1
ATOM 725 O O . PRO A 1 91 ? -16.211 1.536 1.823 1.00 96.38 91 PRO A O 1
ATOM 728 N N . VAL A 1 92 ? -14.675 3.171 1.933 1.00 95.31 92 VAL A N 1
ATOM 729 C CA . VAL A 1 92 ? -15.394 4.167 1.108 1.00 95.31 92 VAL A CA 1
ATOM 730 C C . VAL A 1 92 ? -14.997 4.092 -0.379 1.00 95.31 92 VAL A C 1
ATOM 732 O O . VAL A 1 92 ? -15.770 4.499 -1.240 1.00 95.31 92 VAL A O 1
ATOM 735 N N . TRP A 1 93 ? -13.827 3.536 -0.701 1.00 96.00 93 TRP A N 1
ATOM 736 C CA . TRP A 1 93 ? -13.353 3.291 -2.065 1.00 96.00 93 TRP A CA 1
ATOM 737 C C . TRP A 1 93 ? -12.767 1.881 -2.148 1.00 96.00 93 TRP A C 1
ATOM 739 O O . TRP A 1 93 ? -11.572 1.661 -1.962 1.00 96.00 93 TRP A O 1
ATOM 749 N N . GLN A 1 94 ? -13.643 0.904 -2.370 1.00 95.81 94 GLN A N 1
ATOM 750 C CA . GLN A 1 94 ? -13.319 -0.514 -2.181 1.00 95.81 94 GLN A CA 1
ATOM 751 C C . GLN A 1 94 ? -12.627 -1.157 -3.388 1.00 95.81 94 GLN A C 1
ATOM 753 O O . GLN A 1 94 ? -12.311 -2.340 -3.330 1.00 95.81 94 GLN A O 1
ATOM 758 N N . GLN A 1 95 ? -12.403 -0.392 -4.462 1.00 96.44 95 GLN A N 1
ATOM 759 C CA . GLN A 1 95 ? -12.072 -0.865 -5.811 1.00 96.44 95 GLN A CA 1
ATOM 760 C C . GLN A 1 95 ? -13.170 -1.749 -6.450 1.00 96.44 95 GLN A C 1
ATOM 762 O O . GLN A 1 95 ? -13.895 -2.455 -5.747 1.00 96.44 95 GLN A O 1
ATOM 767 N N . PRO A 1 96 ? -13.338 -1.723 -7.786 1.00 96.50 96 PRO A N 1
ATOM 768 C CA . PRO A 1 96 ? -14.319 -2.566 -8.468 1.00 96.50 96 PRO A CA 1
ATOM 769 C C . PRO A 1 96 ? -14.043 -4.057 -8.259 1.00 96.50 96 PRO A C 1
ATOM 771 O O . PRO A 1 96 ? -12.888 -4.481 -8.280 1.00 96.50 96 PRO A O 1
ATOM 774 N N . LEU A 1 97 ? -15.101 -4.869 -8.157 1.00 94.88 97 LEU A N 1
ATOM 775 C CA . LEU A 1 97 ? -14.989 -6.329 -8.024 1.00 94.88 97 LEU A CA 1
ATOM 776 C C . LEU A 1 97 ? -14.106 -6.951 -9.118 1.00 94.88 97 LEU A C 1
ATOM 778 O O . LEU A 1 97 ? -13.295 -7.825 -8.829 1.00 94.88 97 LEU A O 1
ATOM 782 N N . SER A 1 98 ? -14.193 -6.433 -10.344 1.00 95.69 98 SER A N 1
ATOM 783 C CA . SER A 1 98 ? -13.386 -6.894 -11.474 1.00 95.69 98 SER A CA 1
ATOM 784 C C . SER A 1 98 ? -11.877 -6.769 -11.239 1.00 95.69 98 SER A C 1
ATOM 786 O O . SER A 1 98 ? -11.127 -7.604 -11.733 1.00 95.69 98 SER A O 1
ATOM 788 N N . LEU A 1 99 ? -11.411 -5.764 -10.481 1.00 93.75 99 LEU A N 1
ATOM 789 C CA . LEU A 1 99 ? -9.990 -5.637 -10.137 1.00 93.75 99 LEU A CA 1
ATOM 790 C C . LEU A 1 99 ? -9.569 -6.721 -9.139 1.00 93.75 99 LEU A C 1
ATOM 792 O O . LEU A 1 99 ? -8.524 -7.343 -9.315 1.00 93.75 99 LEU A O 1
ATOM 796 N N . HIS A 1 100 ? -10.396 -6.979 -8.122 1.00 94.56 100 HIS A N 1
ATOM 797 C CA . HIS A 1 100 ? -10.141 -8.043 -7.143 1.00 94.56 100 HIS A CA 1
ATOM 798 C C . HIS A 1 100 ? -10.097 -9.416 -7.815 1.00 94.56 100 HIS A C 1
ATOM 800 O O . HIS A 1 100 ? -9.205 -10.215 -7.538 1.00 94.56 100 HIS A O 1
ATOM 806 N N . GLU A 1 101 ? -11.035 -9.684 -8.724 1.00 94.50 101 GLU A N 1
ATOM 807 C CA . GLU A 1 101 ? -11.094 -10.930 -9.492 1.00 94.50 101 GLU A CA 1
ATOM 808 C C . GLU A 1 101 ? -9.907 -11.077 -10.444 1.00 94.50 101 GLU A C 1
ATOM 810 O O . GLU A 1 101 ? -9.311 -12.155 -10.514 1.00 94.50 101 GLU A O 1
ATOM 815 N N . LEU A 1 102 ? -9.516 -10.000 -11.134 1.00 93.19 102 LEU A N 1
ATOM 816 C CA . LEU A 1 102 ? -8.324 -9.984 -11.979 1.00 93.19 102 LEU A CA 1
ATOM 817 C C . LEU A 1 102 ? -7.075 -10.314 -11.160 1.00 93.19 102 LEU A C 1
ATOM 819 O O . LEU A 1 102 ? -6.328 -11.217 -11.532 1.00 93.19 102 LEU A O 1
ATOM 823 N N . CYS A 1 103 ? -6.877 -9.634 -10.027 1.00 93.69 103 CYS A N 1
ATOM 824 C CA . CYS A 1 103 ? -5.713 -9.860 -9.180 1.00 93.69 103 CYS A CA 1
ATOM 825 C C . CYS A 1 103 ? -5.684 -11.307 -8.673 1.00 93.69 103 CYS A C 1
ATOM 827 O O . CYS A 1 103 ? -4.710 -12.029 -8.876 1.00 93.69 103 CYS A O 1
ATOM 829 N N . LYS A 1 104 ? -6.806 -11.780 -8.120 1.00 93.12 104 LYS A N 1
ATOM 830 C CA . LYS A 1 104 ? -6.930 -13.138 -7.582 1.00 93.12 104 LYS A CA 1
ATOM 831 C C . LYS A 1 104 ? -6.709 -14.223 -8.638 1.00 93.12 104 LYS A C 1
ATOM 833 O O . LYS A 1 104 ? -6.037 -15.210 -8.354 1.00 93.12 104 LYS A O 1
ATOM 838 N N . SER A 1 105 ? -7.275 -14.068 -9.835 1.00 94.25 105 SER A N 1
ATOM 839 C CA . SER A 1 105 ? -7.159 -15.063 -10.915 1.00 94.25 105 SER A CA 1
ATOM 840 C C . SER A 1 105 ? -5.758 -15.137 -11.524 1.00 94.25 105 SER A C 1
ATOM 842 O O . SER A 1 105 ? -5.370 -16.204 -11.993 1.00 94.25 105 SER A O 1
ATOM 844 N N . ASN A 1 106 ? -4.991 -14.045 -11.472 1.00 92.62 106 ASN A N 1
ATOM 845 C CA . ASN A 1 106 ? -3.614 -13.987 -11.971 1.00 92.62 106 ASN A CA 1
ATOM 846 C C . ASN A 1 106 ? -2.559 -14.179 -10.865 1.00 92.62 106 ASN A C 1
ATOM 848 O O . ASN A 1 106 ? -1.369 -14.081 -11.143 1.00 92.62 106 ASN A O 1
ATOM 852 N N . GLY A 1 107 ? -2.970 -14.453 -9.619 1.00 93.50 107 GLY A N 1
ATOM 853 C CA . GLY A 1 107 ? -2.045 -14.605 -8.489 1.00 93.50 107 GLY A CA 1
ATOM 854 C C . GLY A 1 107 ? -1.352 -13.305 -8.061 1.00 93.50 107 GLY A C 1
ATOM 855 O O . GLY A 1 107 ? -0.326 -13.359 -7.394 1.00 93.50 107 GLY A O 1
ATOM 856 N N . ILE A 1 108 ? -1.911 -12.152 -8.432 1.00 94.31 108 ILE A N 1
ATOM 857 C CA . ILE A 1 108 ? -1.412 -10.822 -8.081 1.00 94.31 108 ILE A CA 1
ATOM 858 C C . ILE A 1 108 ? -1.948 -10.450 -6.696 1.00 94.31 108 ILE A C 1
ATOM 860 O O . ILE A 1 108 ? -3.156 -10.502 -6.448 1.00 94.31 108 ILE A O 1
ATOM 864 N N . HIS A 1 109 ? -1.066 -10.032 -5.792 1.00 95.75 109 HIS A N 1
ATOM 865 C CA . HIS A 1 109 ? -1.457 -9.544 -4.472 1.00 95.75 109 HIS 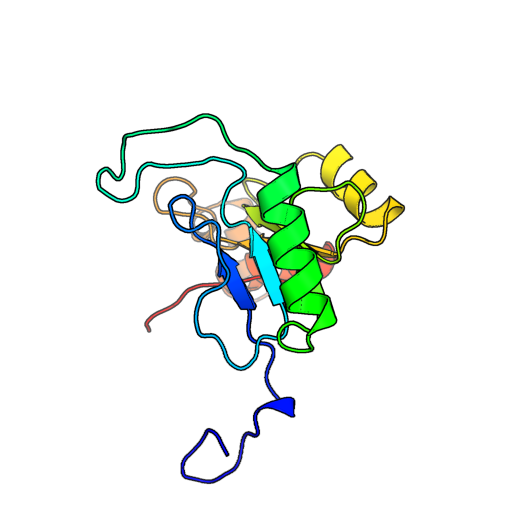A CA 1
ATOM 866 C C . HIS A 1 109 ? -1.923 -8.084 -4.536 1.00 95.75 109 HIS A C 1
ATOM 868 O O . HIS A 1 109 ? -1.214 -7.220 -5.051 1.00 95.75 109 HIS A O 1
ATOM 874 N N . LEU A 1 110 ? -3.092 -7.779 -3.971 1.00 95.75 110 LEU A N 1
ATOM 875 C CA . LEU A 1 110 ? -3.592 -6.404 -3.888 1.00 95.75 110 LEU A CA 1
ATOM 876 C C . LEU A 1 110 ? -3.114 -5.745 -2.586 1.00 95.75 110 LEU A C 1
ATOM 878 O O . LEU A 1 110 ? -3.368 -6.240 -1.484 1.00 95.75 110 LEU A O 1
ATOM 882 N N . SER A 1 111 ? -2.442 -4.600 -2.711 1.00 96.81 111 SER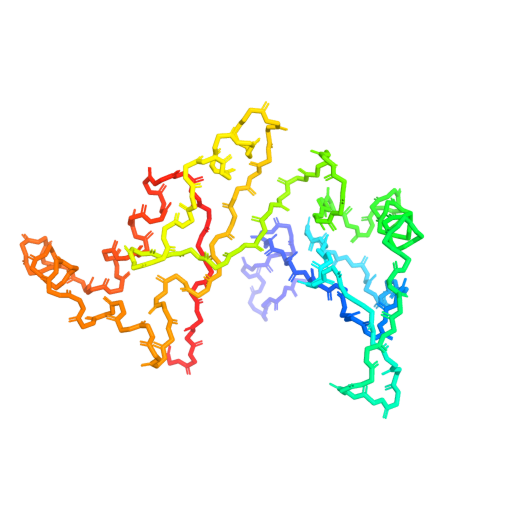 A N 1
ATOM 883 C CA . SER A 1 111 ? -1.982 -3.785 -1.583 1.00 96.81 111 SER A CA 1
ATOM 884 C C . SER A 1 111 ? -2.706 -2.436 -1.547 1.00 96.81 111 SER A C 1
ATOM 886 O O . SER A 1 111 ? -2.619 -1.645 -2.485 1.00 96.8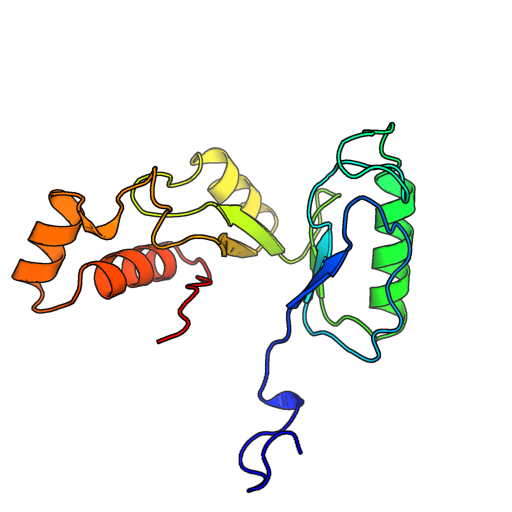1 111 SER A O 1
ATOM 888 N N . GLY A 1 112 ? -3.435 -2.168 -0.462 1.00 96.38 112 GLY A N 1
ATOM 889 C CA . GLY A 1 112 ? -4.219 -0.949 -0.275 1.00 96.38 112 GLY A CA 1
ATOM 890 C C . GLY A 1 112 ? -3.402 0.197 0.326 1.00 96.38 112 GLY A C 1
ATOM 891 O O . GLY A 1 112 ? -3.076 0.163 1.519 1.00 96.38 112 GLY A O 1
ATOM 892 N N . TYR A 1 113 ? -3.120 1.236 -0.469 1.00 95.81 113 TYR A N 1
ATOM 893 C CA . TYR A 1 113 ? -2.628 2.519 0.048 1.00 95.81 113 TYR A CA 1
ATOM 894 C C . TYR A 1 113 ? -3.792 3.426 0.471 1.00 95.81 113 TYR A C 1
ATOM 896 O O . TYR A 1 113 ? -4.938 3.227 0.063 1.00 95.81 113 TYR A O 1
ATOM 904 N N . SER A 1 114 ? -3.494 4.423 1.313 1.00 95.69 114 SER A N 1
ATOM 905 C CA . SER A 1 114 ? -4.496 5.298 1.944 1.00 95.69 114 SER A CA 1
ATOM 906 C C . SER A 1 114 ? -5.674 4.521 2.559 1.00 95.69 114 SER A C 1
ATOM 908 O O . SER A 1 114 ? -6.832 4.880 2.341 1.00 95.69 114 SER A O 1
ATOM 910 N N . PRO A 1 115 ? -5.427 3.467 3.365 1.00 96.38 115 PRO A N 1
ATOM 911 C CA . PRO A 1 115 ? -6.500 2.620 3.892 1.00 96.38 115 PRO A CA 1
ATOM 912 C C . PRO A 1 115 ? -7.431 3.353 4.875 1.00 96.38 115 PRO A C 1
ATOM 914 O O . PRO A 1 115 ? -8.523 2.878 5.182 1.00 96.38 115 PRO A O 1
ATOM 917 N N . LEU A 1 116 ? -7.007 4.522 5.367 1.00 95.94 116 LEU A N 1
ATOM 918 C CA . LEU A 1 116 ? -7.790 5.412 6.227 1.00 95.94 116 LEU A CA 1
ATOM 919 C C . LEU A 1 116 ? -8.384 6.607 5.458 1.00 95.94 116 LEU A C 1
ATOM 921 O O . LEU A 1 116 ? -8.923 7.522 6.075 1.00 95.94 116 LEU A O 1
ATOM 925 N N . GLY A 1 117 ? -8.296 6.592 4.126 1.00 91.75 117 GLY A N 1
ATOM 926 C CA . GLY A 1 117 ? -8.722 7.680 3.256 1.00 91.75 117 GLY A CA 1
ATOM 927 C C . GLY A 1 117 ? -7.786 8.891 3.286 1.00 91.75 117 GLY A C 1
ATOM 928 O O . GLY A 1 117 ? -6.586 8.776 3.538 1.00 91.75 117 GLY A O 1
ATOM 929 N N . SER A 1 118 ? -8.363 10.053 2.993 1.00 83.81 118 SER A N 1
ATOM 930 C CA . SER A 1 118 ? -7.726 11.375 2.967 1.00 83.81 118 SER A CA 1
ATOM 931 C C . SER A 1 118 ? -8.651 12.395 3.643 1.00 83.81 118 SER A C 1
ATOM 933 O O . SER A 1 118 ? -9.742 12.038 4.085 1.00 83.81 118 SER A O 1
ATOM 935 N N . GLU A 1 119 ? -8.260 13.671 3.694 1.00 76.06 119 GLU A N 1
ATOM 936 C CA . GLU A 1 119 ? -9.147 14.739 4.187 1.00 76.06 119 GLU A CA 1
ATOM 937 C C . GLU A 1 119 ? -10.484 14.797 3.423 1.00 76.06 119 GLU A C 1
ATOM 939 O O . GLU A 1 119 ? -11.532 15.056 4.013 1.00 76.06 119 GLU A O 1
ATOM 944 N N . GLU A 1 120 ? -10.468 14.490 2.122 1.00 75.44 120 GLU A N 1
ATOM 945 C CA . GLU A 1 120 ? -11.669 14.426 1.282 1.00 75.44 120 GLU A CA 1
ATOM 946 C C . GLU A 1 120 ? -12.473 13.141 1.524 1.00 75.44 120 GLU A C 1
ATOM 948 O O . GLU A 1 120 ? -13.706 13.149 1.537 1.00 75.44 120 GLU A O 1
ATOM 953 N N . LYS A 1 121 ? -11.780 12.016 1.736 1.00 79.94 121 LYS A N 1
ATOM 954 C CA . LYS A 1 121 ? -12.389 10.698 1.945 1.00 79.94 121 LYS A CA 1
ATOM 955 C C . LYS A 1 121 ? -12.390 10.344 3.428 1.00 79.94 121 LYS A C 1
ATOM 957 O O . LYS A 1 121 ? -11.537 9.601 3.910 1.00 79.94 121 LYS A O 1
ATOM 962 N N . LYS A 1 122 ? -13.408 10.834 4.133 1.00 88.38 122 LYS A N 1
ATOM 963 C CA . LYS A 1 122 ? -13.597 10.719 5.588 1.00 88.38 122 LYS A CA 1
ATOM 964 C C . LYS A 1 122 ? -13.960 9.303 6.072 1.00 88.38 122 LYS A C 1
ATOM 966 O O . LYS A 1 122 ? -15.042 9.069 6.603 1.00 88.38 122 LYS A O 1
ATOM 971 N N . VAL A 1 123 ? -13.056 8.334 5.909 1.00 94.00 123 VAL A N 1
ATOM 972 C CA . VAL A 1 123 ? -13.267 6.937 6.349 1.00 94.00 123 VAL A CA 1
ATOM 973 C C . VAL A 1 123 ? -13.482 6.848 7.861 1.00 94.00 123 VAL A C 1
ATOM 975 O O . VAL A 1 123 ? -14.333 6.090 8.315 1.00 94.00 123 VAL A O 1
ATOM 978 N N . LEU A 1 124 ? -12.738 7.637 8.639 1.00 95.00 124 LEU A N 1
ATOM 979 C CA . LEU A 1 124 ? -12.795 7.607 10.104 1.00 95.00 124 LEU A CA 1
ATOM 980 C C . LEU A 1 124 ? -14.069 8.244 10.681 1.00 95.00 124 LEU A C 1
ATOM 982 O O . LEU A 1 124 ? -14.435 7.928 11.809 1.00 95.00 124 LEU A O 1
ATOM 986 N N . GLU A 1 125 ? -14.744 9.101 9.909 1.00 94.62 125 GLU A N 1
ATOM 987 C CA . GLU A 1 125 ? -16.020 9.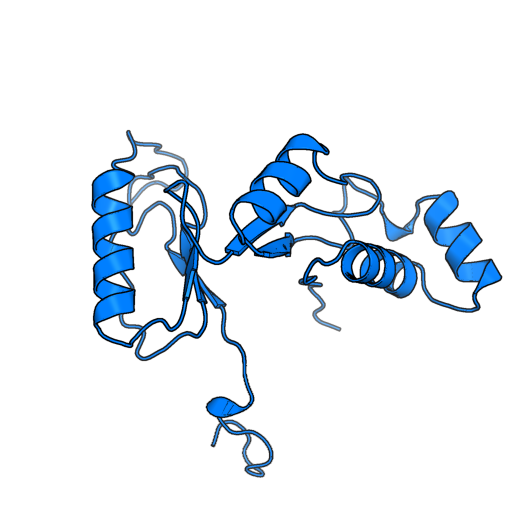734 10.278 1.00 94.62 125 GLU A CA 1
ATOM 988 C C . GLU A 1 125 ? -17.227 8.994 9.677 1.00 94.62 125 GLU A C 1
ATOM 990 O O . GLU A 1 125 ? -18.365 9.412 9.858 1.00 94.62 125 GLU A O 1
ATOM 995 N N . ASN A 1 126 ? -17.006 7.908 8.930 1.00 96.12 126 ASN A N 1
ATOM 996 C CA . ASN A 1 126 ? -18.088 7.184 8.280 1.00 96.12 126 ASN A CA 1
ATOM 997 C C . ASN A 1 126 ? -18.991 6.489 9.314 1.00 96.12 126 ASN A C 1
ATOM 999 O O . ASN A 1 126 ? -18.520 5.639 10.067 1.00 96.12 126 ASN A O 1
ATOM 1003 N N . ASP A 1 127 ? -20.295 6.776 9.271 1.00 96.94 127 ASP A N 1
ATOM 1004 C CA . ASP A 1 127 ? -21.304 6.246 10.202 1.00 96.94 127 ASP A CA 1
ATOM 1005 C C . ASP A 1 127 ? -21.281 4.723 10.381 1.00 96.94 127 ASP A C 1
ATOM 1007 O O . ASP A 1 127 ? -21.570 4.216 11.463 1.00 96.94 127 ASP A O 1
ATOM 1011 N N . ILE A 1 128 ? -21.002 3.962 9.319 1.00 97.25 128 ILE A N 1
ATOM 1012 C CA . ILE A 1 128 ? -20.964 2.497 9.404 1.00 97.25 128 ILE A CA 1
ATOM 1013 C C . ILE A 1 128 ? -19.688 2.067 10.125 1.00 97.25 128 ILE A C 1
ATOM 1015 O O . ILE A 1 128 ? -19.742 1.228 11.023 1.00 97.25 128 ILE A O 1
ATOM 1019 N N . VAL A 1 129 ? -18.550 2.664 9.763 1.00 97.69 129 VAL A N 1
ATOM 1020 C CA . VAL A 1 129 ? -17.254 2.373 10.390 1.00 97.69 129 VAL A CA 1
ATOM 1021 C C . VAL A 1 129 ? -17.292 2.713 11.881 1.00 97.69 129 VAL A C 1
ATOM 1023 O O . VAL A 1 129 ? -16.870 1.892 12.694 1.00 97.69 129 VAL A O 1
ATOM 1026 N N . THR A 1 130 ? -17.842 3.869 12.257 1.00 97.88 130 THR A N 1
ATOM 1027 C CA . THR A 1 130 ? -17.942 4.308 13.658 1.00 97.88 130 THR A CA 1
ATOM 1028 C C . THR A 1 130 ? -18.884 3.422 14.471 1.00 97.88 130 THR A C 1
ATOM 1030 O O . THR A 1 130 ? -18.486 2.936 15.528 1.00 97.88 130 THR A O 1
ATOM 1033 N N . LYS A 1 131 ? -20.074 3.084 13.954 1.00 98.38 131 LYS A N 1
ATOM 1034 C CA . LYS A 1 131 ? -21.008 2.153 14.624 1.00 98.38 131 LYS A CA 1
ATOM 1035 C C . LYS A 1 131 ? -20.404 0.767 14.842 1.00 98.38 131 LYS A C 1
ATOM 1037 O O . LYS A 1 131 ? -20.618 0.144 15.882 1.00 98.38 131 LYS A O 1
ATOM 1042 N N . VAL A 1 132 ? -19.655 0.254 13.863 1.00 98.44 132 VAL A N 1
ATOM 1043 C CA . VAL A 1 132 ? -18.952 -1.031 14.000 1.00 98.44 132 VAL A CA 1
ATOM 1044 C C . VAL A 1 132 ? -17.830 -0.924 15.033 1.00 98.44 132 VAL A C 1
ATOM 1046 O O . VAL A 1 132 ? -17.674 -1.828 15.851 1.00 98.44 132 VAL A O 1
ATOM 1049 N N . ALA A 1 133 ? -17.086 0.183 15.039 1.00 98.38 133 ALA A N 1
ATOM 1050 C CA . ALA A 1 133 ? -16.024 0.440 16.006 1.00 98.38 133 ALA A CA 1
ATOM 1051 C C . ALA A 1 133 ? -16.559 0.465 17.448 1.00 98.38 133 ALA A C 1
ATOM 1053 O O . ALA A 1 133 ? -16.024 -0.239 18.304 1.00 98.38 133 ALA A O 1
ATOM 1054 N N . GLU A 1 134 ? -17.668 1.169 17.690 1.00 98.50 134 GLU A N 1
ATOM 1055 C CA . GLU A 1 134 ? -18.363 1.201 18.983 1.00 98.50 134 GLU A CA 1
ATOM 1056 C C . GLU A 1 134 ? -18.822 -0.194 19.416 1.00 98.50 134 GLU A C 1
ATOM 1058 O O . GLU A 1 134 ? -18.512 -0.637 20.523 1.00 98.50 134 GLU A O 1
ATOM 1063 N N . LYS A 1 135 ? -19.497 -0.929 18.522 1.00 98.62 135 LYS A N 1
ATOM 1064 C CA . LYS A 1 135 ? -19.984 -2.289 18.801 1.00 98.62 135 LYS A CA 1
ATOM 1065 C C . LYS A 1 135 ? -18.855 -3.256 19.173 1.00 98.62 135 LYS A C 1
ATOM 1067 O O . LYS A 1 135 ? -19.074 -4.167 19.969 1.00 98.62 135 LYS A O 1
ATOM 1072 N N . LEU A 1 136 ? -17.674 -3.094 18.576 1.00 98.38 136 LEU A N 1
ATOM 1073 C CA . LEU A 1 136 ? -16.518 -3.969 18.785 1.00 98.38 136 LEU A CA 1
ATOM 1074 C C . LEU A 1 136 ? -15.554 -3.470 19.875 1.00 98.38 136 LEU A C 1
ATOM 1076 O O . LEU A 1 136 ? -14.587 -4.170 20.183 1.00 98.38 136 LEU A O 1
ATOM 1080 N N . GLY A 1 137 ? -15.773 -2.277 20.439 1.00 98.25 137 GLY A N 1
ATOM 1081 C CA . GLY A 1 137 ? -14.831 -1.648 21.368 1.00 98.25 137 GLY A CA 1
ATOM 1082 C C . GLY A 1 137 ? -13.456 -1.394 20.736 1.00 98.25 137 GLY A C 1
ATOM 1083 O O . GLY A 1 137 ? -12.424 -1.641 21.363 1.00 98.25 137 GLY A O 1
ATOM 1084 N N . LYS A 1 138 ? -13.433 -0.976 19.466 1.00 98.50 138 LYS A N 1
ATOM 1085 C CA . LYS A 1 138 ? -12.223 -0.689 18.675 1.00 98.50 138 LYS A CA 1
ATOM 1086 C C . LYS A 1 138 ? -12.238 0.746 18.165 1.00 98.50 138 LYS A C 1
ATOM 1088 O O . LYS A 1 138 ? -13.247 1.434 18.259 1.00 98.50 138 LYS A O 1
ATOM 1093 N N . THR A 1 139 ? -11.118 1.205 17.609 1.00 98.06 139 THR A N 1
ATOM 1094 C CA . THR A 1 139 ? -11.081 2.501 16.916 1.00 98.06 139 THR A CA 1
ATOM 1095 C C . THR A 1 139 ? -11.611 2.376 15.480 1.00 98.06 139 THR A C 1
ATOM 1097 O O . THR A 1 139 ? -11.461 1.313 14.867 1.00 98.06 139 THR A O 1
ATOM 1100 N N . PRO A 1 140 ? -12.161 3.452 14.883 1.00 97.56 140 PRO A N 1
ATOM 1101 C CA . PRO A 1 140 ? -12.534 3.461 13.466 1.00 97.56 140 PRO A CA 1
ATOM 1102 C C . PRO A 1 140 ? -11.380 3.054 12.536 1.00 97.56 140 PRO A C 1
ATOM 1104 O O . PRO A 1 140 ? -11.583 2.314 11.576 1.00 97.56 140 PRO A O 1
ATOM 1107 N N . ALA A 1 141 ? -10.147 3.458 12.866 1.00 97.38 141 ALA A N 1
ATOM 1108 C CA . ALA A 1 141 ? -8.956 3.072 12.114 1.00 97.38 141 ALA A CA 1
ATOM 1109 C C . ALA A 1 141 ? -8.704 1.557 12.164 1.00 97.38 141 ALA A C 1
ATOM 1111 O O . ALA A 1 141 ? -8.467 0.941 11.129 1.00 97.38 141 ALA A O 1
ATOM 1112 N N . GLN A 1 142 ? -8.810 0.931 13.342 1.00 98.25 142 GLN A N 1
ATOM 1113 C CA . GLN A 1 142 ? -8.671 -0.523 13.477 1.00 98.25 142 GLN A CA 1
ATOM 1114 C C . GLN A 1 142 ? -9.731 -1.274 12.667 1.00 98.25 142 GLN A C 1
ATOM 1116 O O . GLN A 1 142 ? -9.410 -2.284 12.044 1.00 98.25 142 GLN A O 1
ATOM 1121 N N . VAL A 1 143 ? -10.971 -0.775 12.634 1.00 98.44 143 VAL A N 1
ATOM 1122 C CA . VAL A 1 143 ? -12.045 -1.360 11.818 1.00 98.44 143 VAL A CA 1
ATOM 1123 C C . VAL A 1 143 ? -11.724 -1.253 10.327 1.00 98.44 143 VAL A C 1
ATOM 1125 O O . VAL A 1 143 ? -11.801 -2.257 9.624 1.00 98.44 143 VAL A O 1
ATOM 1128 N N . ALA A 1 144 ? -11.314 -0.077 9.846 1.00 97.88 144 ALA A N 1
ATOM 1129 C CA . ALA A 1 144 ? -10.973 0.127 8.437 1.00 97.88 144 ALA A CA 1
ATOM 1130 C C . ALA A 1 144 ? -9.784 -0.740 7.984 1.00 97.88 144 ALA A C 1
ATOM 1132 O O . ALA A 1 144 ? -9.833 -1.357 6.920 1.00 97.88 144 ALA A O 1
ATOM 1133 N N . LEU A 1 145 ? -8.740 -0.848 8.812 1.00 98.19 145 LEU A N 1
ATOM 1134 C CA . LEU A 1 145 ? -7.586 -1.705 8.527 1.00 98.19 145 LEU A CA 1
ATOM 1135 C C . LEU A 1 145 ? -7.965 -3.189 8.560 1.00 98.19 145 LEU A C 1
ATOM 1137 O O . LEU A 1 145 ? -7.605 -3.938 7.656 1.00 98.19 145 LEU A O 1
ATOM 1141 N N . SER A 1 146 ? -8.734 -3.612 9.568 1.00 98.19 146 SER A N 1
ATOM 1142 C CA . SER A 1 146 ? -9.206 -4.995 9.683 1.00 98.19 146 SER A CA 1
ATOM 1143 C C . SER A 1 146 ? -10.122 -5.394 8.527 1.00 98.19 146 SER A C 1
ATOM 1145 O O . SER A 1 146 ? -10.092 -6.549 8.108 1.00 98.19 146 SER A O 1
ATOM 1147 N N . TRP A 1 147 ? -10.908 -4.461 7.987 1.00 98.06 147 TRP A N 1
ATOM 1148 C CA . TRP A 1 147 ? -11.679 -4.686 6.767 1.00 98.06 147 TRP A CA 1
ATOM 1149 C C . TRP A 1 147 ? -10.760 -5.043 5.589 1.00 98.06 147 TRP A C 1
ATOM 1151 O O . TRP A 1 147 ? -10.969 -6.081 4.969 1.00 98.06 147 TRP A O 1
ATOM 1161 N N . GLY A 1 148 ? -9.701 -4.263 5.335 1.00 97.31 148 GLY A N 1
ATOM 1162 C CA . GLY A 1 148 ? -8.758 -4.543 4.241 1.00 97.31 148 GLY A CA 1
ATOM 1163 C C . GLY A 1 148 ? -8.051 -5.894 4.399 1.00 97.31 148 GLY A C 1
ATOM 1164 O O . GLY A 1 148 ? -7.965 -6.671 3.451 1.00 97.31 148 GLY A O 1
ATOM 1165 N N . LEU A 1 149 ? -7.640 -6.230 5.627 1.00 98.00 149 LEU A N 1
ATOM 1166 C CA . LEU A 1 149 ? -7.048 -7.538 5.933 1.00 98.00 149 LEU A CA 1
ATOM 1167 C C . LEU A 1 149 ? -8.027 -8.698 5.678 1.00 98.00 149 LEU A C 1
ATOM 1169 O O . LEU A 1 149 ? -7.640 -9.718 5.115 1.00 98.00 149 LEU A O 1
ATOM 1173 N N . GLN A 1 150 ? -9.302 -8.549 6.055 1.00 97.56 150 GLN A N 1
ATOM 1174 C C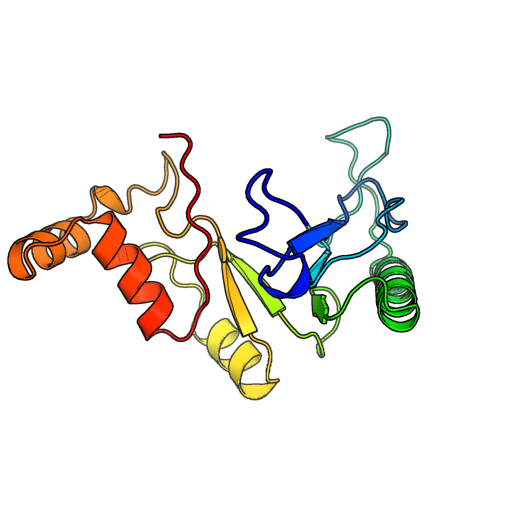A . GLN A 1 150 ? -10.334 -9.571 5.818 1.00 97.56 150 GLN A CA 1
ATOM 1175 C C . GLN A 1 150 ? -10.678 -9.741 4.334 1.00 97.56 150 GLN A C 1
ATOM 1177 O O . GLN A 1 150 ? -11.092 -10.824 3.927 1.00 97.56 150 GLN A O 1
ATOM 1182 N N . MET A 1 151 ? -10.470 -8.703 3.523 1.00 96.12 151 MET A N 1
ATOM 1183 C CA . MET A 1 151 ? -10.576 -8.783 2.065 1.00 96.12 151 MET A CA 1
ATOM 1184 C C . MET A 1 151 ? -9.379 -9.499 1.414 1.00 96.12 151 MET A C 1
ATOM 1186 O O . MET A 1 151 ? -9.399 -9.750 0.210 1.00 96.12 151 MET A O 1
ATOM 1190 N N . GLY A 1 152 ? -8.354 -9.859 2.195 1.00 95.88 152 GLY A N 1
ATOM 1191 C CA . GLY A 1 152 ? -7.137 -10.514 1.715 1.00 95.88 152 GLY A CA 1
ATOM 1192 C C . GLY A 1 152 ? -6.068 -9.543 1.211 1.00 95.88 152 GLY A C 1
ATOM 1193 O O . GLY A 1 152 ? -5.151 -9.964 0.512 1.00 95.88 152 GLY A O 1
ATOM 1194 N N . HIS A 1 153 ? -6.172 -8.251 1.537 1.00 97.44 153 HIS A N 1
ATOM 1195 C CA . HIS A 1 153 ? -5.208 -7.231 1.116 1.00 97.44 153 HIS A CA 1
ATOM 1196 C C . HIS A 1 153 ? -4.133 -7.013 2.182 1.00 97.44 153 HIS A C 1
ATOM 1198 O O . HIS A 1 153 ? -4.377 -7.196 3.375 1.00 97.44 153 HIS A O 1
ATOM 1204 N N . SER A 1 154 ? -2.963 -6.519 1.773 1.00 97.81 154 SER A N 1
ATOM 1205 C CA . SER A 1 154 ? -2.086 -5.796 2.708 1.00 97.81 154 SER A CA 1
ATOM 1206 C C . SER A 1 154 ? -2.520 -4.331 2.789 1.00 97.81 154 SER A C 1
ATOM 1208 O O . SER A 1 154 ? -3.030 -3.781 1.814 1.00 97.81 154 SER A O 1
ATOM 1210 N N . VAL A 1 155 ? -2.330 -3.687 3.942 1.00 97.06 155 VAL A N 1
ATOM 1211 C CA . VAL A 1 155 ? -2.734 -2.289 4.176 1.00 97.06 155 VAL A CA 1
ATOM 1212 C C . VAL A 1 155 ? -1.527 -1.444 4.570 1.00 97.06 155 VAL A C 1
ATOM 1214 O O . VAL A 1 155 ? -0.711 -1.875 5.381 1.00 97.06 155 VAL A O 1
ATOM 1217 N N . GLN A 1 156 ? -1.417 -0.236 4.013 1.00 94.44 156 GLN A N 1
ATOM 1218 C CA . GLN A 1 156 ? -0.294 0.680 4.259 1.00 94.44 156 GLN A CA 1
ATOM 1219 C C . GLN A 1 156 ? -0.769 1.977 4.938 1.00 94.44 156 GLN A C 1
ATOM 1221 O O . GLN A 1 156 ? -0.914 3.009 4.275 1.00 94.44 156 GLN A O 1
ATOM 1226 N N . PRO A 1 157 ? -1.081 1.951 6.250 1.00 94.56 157 PRO A N 1
ATOM 1227 C CA . PRO A 1 157 ? -1.442 3.157 6.984 1.00 94.56 157 PRO A CA 1
ATOM 1228 C C . PRO A 1 157 ? -0.225 4.067 7.181 1.00 94.56 157 PRO A C 1
ATOM 1230 O O . PRO A 1 157 ? 0.858 3.604 7.532 1.00 94.56 157 PRO A O 1
ATOM 1233 N N . LYS A 1 158 ? -0.419 5.378 7.026 1.00 91.44 158 LYS A N 1
ATOM 1234 C CA . LYS A 1 158 ? 0.588 6.399 7.341 1.00 91.44 158 LYS A CA 1
ATOM 1235 C C . LYS A 1 158 ? 0.211 7.107 8.641 1.00 91.44 158 LYS A C 1
ATOM 1237 O O . LYS A 1 158 ? -0.890 7.637 8.751 1.00 91.44 158 LYS A O 1
ATOM 1242 N N . SER A 1 159 ? 1.149 7.174 9.583 1.00 87.69 159 SER A N 1
ATOM 1243 C CA . SER A 1 159 ? 1.083 7.998 10.800 1.00 87.69 159 SER A CA 1
ATOM 1244 C C . SER A 1 159 ? 2.440 8.666 11.028 1.00 87.69 159 SER A C 1
ATOM 1246 O O . SER A 1 159 ? 3.460 8.169 10.559 1.00 87.69 159 SER A O 1
ATOM 1248 N N . SER A 1 160 ? 2.452 9.803 11.717 1.00 82.50 160 SER A N 1
ATOM 1249 C CA . SER A 1 160 ? 3.670 10.472 12.210 1.00 82.50 160 SER A CA 1
ATOM 1250 C C . SER A 1 160 ? 3.581 10.782 13.708 1.00 82.50 160 SER A C 1
ATOM 1252 O O . SER A 1 160 ? 4.294 11.649 14.205 1.00 82.50 160 SER A O 1
ATOM 1254 N N . SER A 1 161 ? 2.645 10.124 14.390 1.00 70.38 161 SER A N 1
ATOM 1255 C CA . SER A 1 161 ? 2.338 10.240 15.817 1.00 70.38 161 SER A CA 1
ATOM 1256 C C . SER A 1 161 ? 2.536 8.901 16.498 1.00 70.38 161 SER A C 1
ATOM 1258 O O . SER A 1 161 ? 2.275 7.879 15.815 1.00 70.38 161 SER A O 1
#

Foldseek 3Di:
DPDPVPPDDPVNDAFEDEQEQAHLADDPQQAHAEYEHPDQWHAHPVDPPRTDDGPLVSSVVNVVVCCVVVRYNFYDDDDLAGAEDEDADWPQCHDDPVVLVSCVVRNHAYAHECLCPDPVPRQQPDPVLVVVCVVVVHHSSVSGCVVCVVSVHHYDDDDPD

Secondary structure (DSSP, 8-state):
--STT----GGG---EEEE-TT--S--S-S-EEEEEES-S-EE-TT-TT-EE---HHHHHHHHHHHHHTTSEEEEESSSS--SEEEEE-BTTB---HHHHHHHHHTTPEEEEESTT--SSS-GGG-HHHHHHHHHHT--HHHHHHHHHHHTT-EEE-----

InterPro domains:
  IPR020471 Aldo-keto reductase [PR00069] (22-40)
  IPR020471 Aldo-keto reductase [PR00069] (83-112)
  IPR020471 Aldo-keto reductase [PR00069] (123-147)
  IPR020471 Aldo-keto reductase [PTHR11732] (2-160)
  IPR023210 NADP-dependent oxidoreductase domain [PF00248] (29-156)
  IPR036812 NAD(P)-dependent oxidoreductase domain superfamily [G3DSA:3.20.20.100] (1-161)
  IPR036812 NAD(P)-dependent oxidoreductase domain superfamily [SSF51430] (7-161)

Radius of gyration: 18.14 Å; chains: 1; bounding box: 43×35×45 Å

Sequence (161 aa):
KLTDDGSVSLEDLFITSKLWCNDHLPEDIEYVDLYLIHFPVSMKKESPRGFTEPDLPSTWEAIEAFHQSGKARAIGKAKVVHDVDQVECHPVWQQPLSLHELCKSNGIHLSGYSPLGSEEKKVLENDIVTKVAEKLGKTPAQVALSWGLQMGHSVQPKSSS

Organism: Eutrema salsugineum (NCBI:txid72664)